Protein AF-A0A2R4TE32-F1 (afdb_monomer_lite)

Sequence (148 aa):
MYATITLAAVVVSLAGEDNTEHAEAALTVAVTALGVWLATLVADEQSHRAVSGRGASRAEIRTALHVSSPLLLSAVGPLVLIGLSALRAVDLDTALLISAGVLVASLFLWGWRTGLRMGNGPLSAVVSGLVDAAIGVGVVGVKLLAGH

Foldseek 3Di:
DQLLLQLLLLLLVQLPDPDDDLVNSLCSLQVSLVVSLVVVLVVVQVVCCVVVVDGDDPVRSVVSCVVSVCSSVLSVQLNVLSVCVVVVVDPSSVSSVVSSVVSLVVQLVVQLVVQVVVVPDNVSSNVRSVVSSVSSVVSSVVSVVVVD

pLDDT: mean 87.89, std 6.28, range [47.38, 96.0]

Secondary structure (DSSP, 8-state):
-HHHHHHHHHHHHHTT-TT--HHHHHHHHHHHHHHHHHHHHHHHHHHHHHHHSSPPPHHHHHHHHHHHGGGGGGGHHHHHHHHHHHTTSS-HHHHHHHHHHHHHHHHHHHHHHHHHHTTSHHHHHHHHHHHHHHHHHHHHHHHHHH--

Organism: NCBI:txid1535768

Structure (mmCIF, N/CA/C/O backbone):
data_AF-A0A2R4TE32-F1
#
_entry.id   AF-A0A2R4TE32-F1
#
loop_
_atom_site.group_PDB
_atom_site.id
_atom_site.type_symbol
_atom_site.label_atom_id
_atom_site.label_alt_id
_atom_site.label_comp_id
_atom_site.label_asym_id
_atom_site.label_entity_id
_atom_site.label_seq_id
_atom_site.pdbx_PDB_ins_code
_atom_site.Cartn_x
_atom_site.Cartn_y
_atom_site.Cartn_z
_atom_site.occupancy
_atom_site.B_iso_or_equiv
_atom_site.auth_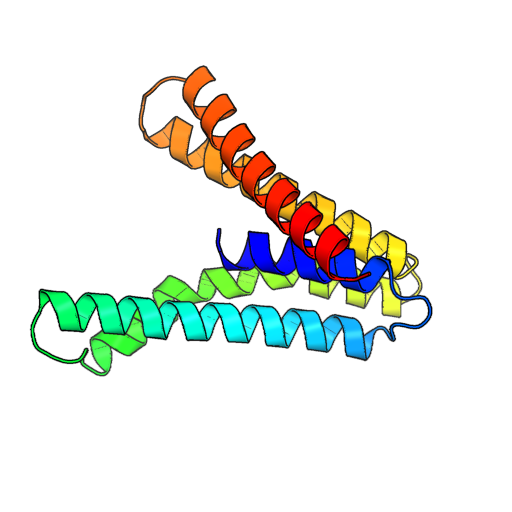seq_id
_atom_site.auth_comp_id
_atom_site.auth_asym_id
_atom_site.auth_atom_id
_atom_site.pdbx_PDB_model_num
ATOM 1 N N . MET A 1 1 ? -3.166 -1.541 5.496 1.00 77.25 1 MET A N 1
ATOM 2 C CA . MET A 1 1 ? -3.199 -0.143 5.013 1.00 77.25 1 MET A CA 1
ATOM 3 C C . MET A 1 1 ? -1.882 0.571 5.274 1.00 77.25 1 MET A C 1
ATOM 5 O O . MET A 1 1 ? -1.226 0.892 4.298 1.00 77.25 1 MET A O 1
ATOM 9 N N . TYR A 1 2 ? -1.431 0.735 6.527 1.00 83.38 2 TYR A N 1
ATOM 10 C CA . TYR A 1 2 ? -0.180 1.458 6.835 1.00 83.38 2 TYR A CA 1
ATOM 11 C C . TYR A 1 2 ? 1.050 0.943 6.069 1.00 83.38 2 TYR A C 1
ATOM 13 O O . TYR A 1 2 ? 1.648 1.696 5.310 1.00 83.38 2 TYR A O 1
ATOM 21 N N . ALA A 1 3 ? 1.364 -0.355 6.180 1.00 87.50 3 ALA A N 1
ATOM 22 C CA . ALA A 1 3 ? 2.500 -0.955 5.473 1.00 87.50 3 ALA A CA 1
ATOM 23 C C . ALA A 1 3 ? 2.392 -0.812 3.945 1.00 87.50 3 ALA A C 1
ATOM 25 O O . ALA A 1 3 ? 3.372 -0.484 3.290 1.00 87.50 3 ALA A O 1
ATOM 26 N N . THR A 1 4 ? 1.196 -0.977 3.376 1.00 88.62 4 THR A N 1
ATOM 27 C CA . THR A 1 4 ? 0.943 -0.819 1.936 1.00 88.62 4 THR A CA 1
ATOM 28 C C . THR A 1 4 ? 1.239 0.602 1.447 1.00 88.62 4 THR A C 1
ATOM 30 O O . THR A 1 4 ? 1.884 0.760 0.416 1.00 88.62 4 THR A O 1
ATOM 33 N N . ILE A 1 5 ? 0.808 1.628 2.193 1.00 88.62 5 ILE A N 1
ATOM 34 C CA . ILE A 1 5 ? 1.067 3.039 1.863 1.00 88.62 5 ILE A CA 1
ATOM 35 C C . ILE A 1 5 ? 2.568 3.333 1.939 1.00 88.62 5 ILE A C 1
ATOM 37 O O . ILE A 1 5 ? 3.138 3.886 1.001 1.00 88.62 5 ILE A O 1
ATOM 41 N N . THR A 1 6 ? 3.224 2.932 3.033 1.00 92.12 6 THR A N 1
ATOM 42 C CA . THR A 1 6 ? 4.664 3.164 3.215 1.00 92.12 6 THR A CA 1
ATOM 43 C C . THR A 1 6 ? 5.482 2.460 2.139 1.00 92.12 6 THR A C 1
ATOM 45 O O . THR A 1 6 ? 6.382 3.063 1.562 1.00 92.12 6 THR A O 1
ATOM 48 N N . LEU A 1 7 ? 5.149 1.208 1.821 1.00 93.06 7 LEU A N 1
ATOM 49 C CA . LEU A 1 7 ? 5.837 0.464 0.773 1.00 93.06 7 LEU A CA 1
ATOM 50 C C . LEU A 1 7 ? 5.620 1.077 -0.608 1.00 93.06 7 LEU A C 1
ATOM 52 O O . LEU A 1 7 ? 6.560 1.064 -1.391 1.00 93.06 7 LEU A O 1
ATOM 56 N N . ALA A 1 8 ? 4.446 1.651 -0.901 1.00 91.19 8 ALA A N 1
ATOM 57 C CA . ALA A 1 8 ? 4.208 2.330 -2.176 1.00 91.19 8 ALA A CA 1
ATOM 58 C C . ALA A 1 8 ? 5.167 3.516 -2.351 1.00 91.19 8 ALA A C 1
ATOM 60 O O . ALA A 1 8 ? 5.769 3.674 -3.408 1.00 91.19 8 ALA A O 1
ATOM 61 N N . ALA A 1 9 ? 5.371 4.302 -1.290 1.00 91.06 9 ALA A N 1
ATOM 62 C CA . ALA A 1 9 ? 6.344 5.391 -1.296 1.00 91.06 9 ALA A CA 1
ATOM 63 C C . ALA A 1 9 ? 7.789 4.887 -1.427 1.00 91.06 9 ALA A C 1
ATOM 65 O O . ALA A 1 9 ? 8.573 5.479 -2.162 1.00 91.06 9 ALA A O 1
ATOM 66 N N . VAL A 1 10 ? 8.139 3.786 -0.755 1.00 92.81 10 VAL A N 1
ATOM 67 C CA . VAL A 1 10 ? 9.484 3.198 -0.842 1.00 92.81 10 VAL A CA 1
ATOM 68 C C . VAL A 1 10 ? 9.793 2.682 -2.242 1.00 92.81 10 VAL A C 1
ATOM 70 O O . VAL A 1 10 ? 10.834 3.034 -2.779 1.00 92.81 10 VAL A O 1
ATOM 73 N N . VAL A 1 11 ? 8.911 1.891 -2.858 1.00 93.50 11 VAL A N 1
ATOM 74 C CA . VAL A 1 11 ? 9.203 1.322 -4.186 1.00 93.50 11 VAL A CA 1
ATOM 75 C C . VAL A 1 11 ? 9.280 2.397 -5.269 1.00 93.50 11 VAL A C 1
ATOM 77 O O . VAL A 1 11 ? 10.092 2.272 -6.175 1.00 93.50 11 VAL A O 1
ATOM 80 N N . VAL A 1 12 ? 8.497 3.475 -5.154 1.00 91.81 12 VAL A N 1
ATOM 81 C CA . VAL A 1 12 ? 8.599 4.625 -6.065 1.00 91.81 12 VAL A CA 1
ATOM 82 C C . VAL A 1 12 ? 9.898 5.399 -5.844 1.00 91.81 12 VAL A C 1
ATOM 84 O O . VAL A 1 12 ? 10.505 5.831 -6.815 1.00 91.81 12 VAL A O 1
ATOM 87 N N . SER A 1 13 ? 10.343 5.543 -4.592 1.00 89.56 13 SER A N 1
ATOM 88 C CA . SER A 1 13 ? 11.640 6.157 -4.277 1.00 89.56 13 SER A CA 1
ATOM 89 C C . SER A 1 13 ? 12.793 5.363 -4.893 1.00 89.56 13 SER A C 1
ATOM 91 O O . SER A 1 13 ? 13.630 5.950 -5.563 1.00 89.56 13 SER A O 1
ATOM 93 N N . LEU A 1 14 ? 12.796 4.037 -4.718 1.00 91.19 14 LEU A N 1
ATOM 94 C CA . LEU A 1 14 ? 13.824 3.151 -5.275 1.00 91.19 14 LEU A CA 1
ATOM 95 C C . LEU A 1 14 ? 13.825 3.158 -6.811 1.00 91.19 14 LEU A C 1
ATOM 97 O O . LEU A 1 14 ? 14.877 3.051 -7.417 1.00 91.19 14 LEU A O 1
ATOM 101 N N . ALA A 1 15 ? 12.662 3.313 -7.452 1.00 89.12 15 ALA A N 1
ATOM 102 C CA . ALA A 1 15 ? 12.572 3.394 -8.913 1.00 89.12 15 ALA A CA 1
ATOM 103 C C . ALA A 1 15 ? 13.162 4.691 -9.499 1.00 89.12 15 ALA A C 1
ATOM 105 O O . ALA A 1 15 ? 13.296 4.797 -10.713 1.00 89.12 15 ALA A O 1
ATOM 106 N N . GLY A 1 16 ? 13.434 5.700 -8.664 1.00 85.19 16 GLY A N 1
ATOM 107 C CA . GLY A 1 16 ? 14.050 6.963 -9.075 1.00 85.19 16 GLY A CA 1
ATOM 108 C C . GLY A 1 16 ? 15.562 7.027 -8.841 1.00 85.19 16 GLY A C 1
ATOM 109 O O . GLY A 1 16 ? 16.160 8.065 -9.108 1.00 85.19 16 GLY A O 1
ATOM 110 N N . GLU A 1 17 ? 16.172 5.969 -8.307 1.00 87.12 17 GLU A N 1
ATOM 111 C CA . GLU A 1 17 ? 17.603 5.902 -8.007 1.00 87.12 17 GLU A CA 1
ATOM 112 C C . GLU A 1 17 ? 18.359 5.191 -9.143 1.00 87.12 17 GLU A C 1
ATOM 114 O O . GLU A 1 17 ? 18.122 4.023 -9.429 1.00 87.12 17 GLU A O 1
ATOM 119 N N . ASP A 1 18 ? 19.322 5.874 -9.771 1.00 74.31 18 ASP A N 1
ATOM 120 C CA . ASP A 1 18 ? 19.975 5.404 -11.009 1.00 74.31 18 ASP A CA 1
ATOM 121 C C . ASP A 1 18 ? 20.846 4.128 -10.866 1.00 74.31 18 ASP A C 1
ATOM 123 O O . ASP A 1 18 ? 21.369 3.636 -11.865 1.00 74.31 18 ASP A O 1
ATOM 127 N N . ASN A 1 19 ? 21.075 3.594 -9.655 1.00 79.19 19 ASN A N 1
ATOM 128 C CA . ASN A 1 19 ? 21.998 2.464 -9.423 1.00 79.19 19 ASN A CA 1
ATOM 129 C C . ASN A 1 19 ? 21.564 1.495 -8.307 1.00 79.19 19 ASN A C 1
ATOM 131 O O . ASN A 1 19 ? 22.413 0.856 -7.685 1.00 79.19 19 ASN A O 1
ATOM 135 N N . THR A 1 20 ? 20.269 1.367 -8.024 1.00 86.19 20 THR A N 1
ATOM 136 C CA . THR A 1 20 ? 19.814 0.445 -6.975 1.00 86.19 20 THR A CA 1
ATOM 137 C C . THR A 1 20 ? 20.062 -1.014 -7.374 1.00 86.19 20 THR A C 1
ATOM 139 O O . THR A 1 20 ? 19.578 -1.494 -8.400 1.00 86.19 20 THR A O 1
ATOM 142 N N . GLU A 1 21 ? 20.776 -1.768 -6.537 1.00 92.38 21 GLU A N 1
ATOM 143 C CA . GLU A 1 21 ? 20.939 -3.210 -6.736 1.00 92.38 21 GLU A CA 1
ATOM 144 C C . GLU A 1 21 ? 19.673 -3.982 -6.317 1.00 92.38 21 GLU A C 1
ATOM 146 O O . GLU A 1 21 ? 19.003 -3.639 -5.341 1.00 92.38 21 GLU A O 1
ATOM 151 N N . HIS A 1 22 ? 19.364 -5.106 -6.980 1.00 92.56 22 HIS A N 1
ATOM 152 C CA . HIS A 1 22 ? 18.195 -5.941 -6.640 1.00 92.56 22 HIS A CA 1
ATOM 153 C C . HIS A 1 22 ? 18.169 -6.376 -5.169 1.00 92.56 22 HIS A C 1
ATOM 155 O O . HIS A 1 22 ? 17.103 -6.424 -4.551 1.00 92.56 22 HIS A O 1
ATOM 161 N N . ALA A 1 23 ? 19.336 -6.707 -4.609 1.00 93.19 23 ALA A N 1
ATOM 162 C CA . ALA A 1 23 ? 19.468 -7.123 -3.216 1.00 93.19 23 ALA A CA 1
ATOM 163 C C . ALA A 1 23 ? 19.184 -5.966 -2.249 1.00 93.19 23 ALA A C 1
ATOM 165 O O . ALA A 1 23 ? 18.493 -6.162 -1.248 1.00 93.19 23 ALA A O 1
ATOM 166 N N . GLU A 1 24 ? 19.662 -4.765 -2.571 1.00 92.69 24 GLU A N 1
ATOM 167 C CA . GLU A 1 24 ? 19.413 -3.551 -1.797 1.00 92.69 24 GLU A CA 1
ATOM 168 C C . GLU A 1 24 ? 17.934 -3.152 -1.845 1.00 92.69 24 GLU A C 1
ATOM 170 O O . GLU A 1 24 ? 17.334 -2.888 -0.799 1.00 92.69 24 GLU A O 1
ATOM 175 N N . ALA A 1 25 ? 17.306 -3.213 -3.023 1.00 93.94 25 ALA A N 1
ATOM 176 C CA . ALA A 1 25 ? 15.875 -2.963 -3.179 1.00 93.94 25 ALA A CA 1
ATOM 177 C C . ALA A 1 25 ? 15.037 -3.953 -2.351 1.00 93.94 25 ALA A C 1
ATOM 179 O O . ALA A 1 25 ? 14.145 -3.554 -1.595 1.00 93.94 25 ALA A O 1
ATOM 180 N N . ALA A 1 26 ? 15.344 -5.252 -2.448 1.00 94.81 26 ALA A N 1
ATOM 181 C CA . ALA A 1 26 ? 14.647 -6.290 -1.694 1.00 94.81 26 ALA A CA 1
ATOM 182 C C . ALA A 1 26 ? 14.826 -6.115 -0.180 1.00 94.81 26 ALA A C 1
ATOM 184 O O . ALA A 1 26 ? 13.853 -6.210 0.575 1.00 94.81 26 ALA A O 1
ATOM 185 N N . LEU A 1 27 ? 16.051 -5.826 0.270 1.00 95.62 27 LEU A N 1
ATOM 186 C CA . LEU A 1 27 ? 16.348 -5.591 1.679 1.00 95.62 27 LEU A CA 1
ATOM 187 C C . LEU A 1 27 ? 15.601 -4.361 2.198 1.00 95.62 27 LEU A C 1
ATOM 189 O O . LEU A 1 27 ? 14.969 -4.436 3.249 1.00 95.62 27 LEU A O 1
ATOM 193 N N . THR A 1 28 ? 15.609 -3.262 1.446 1.00 95.25 28 THR A N 1
ATOM 194 C CA . THR A 1 28 ? 14.919 -2.020 1.810 1.00 95.25 28 THR A CA 1
ATOM 195 C C . THR A 1 28 ? 13.416 -2.243 1.960 1.00 95.25 28 THR A C 1
ATOM 197 O O . THR A 1 28 ? 12.822 -1.832 2.961 1.00 95.25 28 THR A O 1
ATOM 200 N N . VAL A 1 29 ? 12.792 -2.963 1.023 1.00 95.31 29 VAL A N 1
ATOM 201 C CA . VAL A 1 29 ? 11.373 -3.344 1.103 1.00 95.31 29 VAL A CA 1
ATOM 202 C C . VAL A 1 29 ? 11.097 -4.227 2.323 1.00 95.31 29 VAL A C 1
ATOM 204 O O . VAL A 1 29 ? 10.159 -3.956 3.077 1.00 95.31 29 VAL A O 1
ATOM 207 N N . ALA A 1 30 ? 11.910 -5.262 2.553 1.00 94.62 30 ALA A N 1
ATOM 208 C CA . ALA A 1 30 ? 11.720 -6.198 3.659 1.00 94.62 30 ALA A CA 1
ATOM 209 C C . ALA A 1 30 ? 11.886 -5.517 5.027 1.00 94.62 30 ALA A C 1
ATOM 211 O O . ALA A 1 30 ? 11.031 -5.663 5.903 1.00 94.62 30 ALA A O 1
ATOM 212 N N . VAL A 1 31 ? 12.951 -4.728 5.196 1.00 94.69 31 VAL A N 1
ATOM 213 C CA . VAL A 1 31 ? 13.232 -3.971 6.422 1.00 94.69 31 VAL A CA 1
ATOM 214 C C . VAL A 1 31 ? 12.157 -2.918 6.665 1.00 94.69 31 VAL A C 1
ATOM 216 O O . VAL A 1 31 ? 11.700 -2.783 7.797 1.00 94.69 31 VAL A O 1
ATOM 219 N N . THR A 1 32 ? 11.684 -2.224 5.626 1.00 94.50 32 THR A N 1
ATOM 220 C CA . THR A 1 32 ? 10.592 -1.251 5.776 1.00 94.50 32 THR A CA 1
ATOM 221 C C . THR A 1 32 ? 9.309 -1.926 6.246 1.00 94.50 32 THR A C 1
ATOM 223 O O . THR A 1 32 ? 8.680 -1.465 7.198 1.00 94.50 32 THR A O 1
ATOM 226 N N . ALA A 1 33 ? 8.919 -3.033 5.610 1.00 93.62 33 ALA A N 1
ATOM 227 C CA . ALA A 1 33 ? 7.719 -3.767 5.994 1.00 93.62 33 ALA A CA 1
ATOM 228 C C . ALA A 1 33 ? 7.804 -4.266 7.441 1.00 93.62 33 ALA A C 1
ATOM 230 O O . ALA A 1 33 ? 6.857 -4.096 8.212 1.00 93.62 33 ALA A O 1
ATOM 231 N N . LEU A 1 34 ? 8.959 -4.819 7.825 1.00 92.12 34 LEU A N 1
ATOM 232 C CA . LEU A 1 34 ? 9.227 -5.259 9.189 1.00 92.12 34 LEU A CA 1
ATOM 233 C C . LEU A 1 34 ? 9.182 -4.088 10.177 1.00 92.12 34 LEU A C 1
ATOM 235 O O . LEU A 1 34 ? 8.555 -4.201 11.225 1.00 92.12 34 LEU A O 1
ATOM 239 N N . GLY A 1 35 ? 9.799 -2.957 9.838 1.00 93.25 35 GLY A N 1
ATOM 240 C CA . GLY A 1 35 ? 9.821 -1.755 10.668 1.00 93.25 35 GLY A CA 1
ATOM 241 C C . GLY A 1 35 ? 8.423 -1.195 10.917 1.00 93.25 35 GLY A C 1
ATOM 242 O O . GLY A 1 35 ? 8.062 -0.936 12.064 1.00 93.25 35 GLY A O 1
ATOM 243 N N . VAL A 1 36 ? 7.595 -1.081 9.873 1.00 92.44 36 VAL A N 1
ATOM 244 C CA . VAL A 1 36 ? 6.199 -0.626 10.005 1.00 92.44 36 VAL A CA 1
ATOM 245 C C . VAL A 1 36 ? 5.365 -1.618 10.815 1.00 92.44 36 VAL A C 1
ATOM 247 O O . VAL A 1 36 ? 4.537 -1.210 11.633 1.00 92.44 36 VAL A O 1
ATOM 250 N N . TRP A 1 37 ? 5.584 -2.919 10.626 1.00 91.50 37 TRP A N 1
ATOM 251 C CA . TRP A 1 37 ? 4.911 -3.955 11.405 1.00 91.50 37 TRP A CA 1
ATOM 252 C C . TRP A 1 37 ? 5.287 -3.900 12.896 1.00 91.50 37 TRP A C 1
ATOM 254 O O . TRP A 1 37 ? 4.413 -3.928 13.759 1.00 91.50 37 TRP A O 1
ATOM 264 N N . LEU A 1 38 ? 6.569 -3.728 13.224 1.00 88.62 38 LEU A N 1
ATOM 265 C CA . LEU A 1 38 ? 7.009 -3.535 14.609 1.00 88.62 38 LEU A CA 1
ATOM 266 C C . LEU A 1 38 ? 6.448 -2.238 15.205 1.00 88.62 38 LEU A C 1
ATOM 268 O O . LEU A 1 38 ? 5.978 -2.237 16.341 1.00 88.62 38 LEU A O 1
ATOM 272 N N . ALA A 1 39 ? 6.441 -1.147 14.436 1.00 91.50 39 ALA A N 1
ATOM 273 C CA . ALA A 1 39 ? 5.881 0.129 14.871 1.00 91.50 39 ALA A CA 1
ATOM 274 C C . ALA A 1 39 ? 4.377 0.030 15.178 1.00 91.50 39 ALA A C 1
ATOM 276 O O . ALA A 1 39 ? 3.917 0.611 16.159 1.00 91.50 39 ALA A O 1
ATOM 277 N N . THR A 1 40 ? 3.620 -0.741 14.390 1.00 88.81 40 THR A N 1
ATOM 278 C CA . THR A 1 40 ? 2.189 -0.978 14.652 1.00 88.81 40 THR A CA 1
ATOM 279 C C . THR A 1 40 ? 1.972 -1.772 15.936 1.00 88.81 40 THR A C 1
ATOM 281 O O . THR A 1 40 ? 1.140 -1.379 16.743 1.00 88.81 40 THR A O 1
ATOM 284 N N . LEU A 1 41 ? 2.779 -2.802 16.205 1.00 87.12 41 LEU A N 1
ATOM 285 C CA . LEU A 1 41 ? 2.706 -3.531 17.480 1.00 87.12 41 LEU A CA 1
ATOM 286 C C . LEU A 1 41 ? 3.008 -2.635 18.685 1.00 87.12 41 LEU A C 1
ATOM 288 O O . LEU A 1 41 ? 2.345 -2.731 19.716 1.00 87.12 41 LEU A O 1
ATOM 292 N N . VAL A 1 42 ? 4.005 -1.755 18.563 1.00 88.38 42 VAL A N 1
ATOM 293 C CA . VAL A 1 42 ? 4.330 -0.788 19.618 1.00 88.38 42 VAL A CA 1
ATOM 294 C C . VAL A 1 42 ? 3.175 0.190 19.829 1.00 88.38 42 VAL A C 1
ATOM 296 O O . VAL A 1 42 ? 2.832 0.470 20.978 1.00 88.38 42 VAL A O 1
ATOM 299 N N . ALA A 1 43 ? 2.563 0.684 18.750 1.00 88.62 43 ALA A N 1
ATOM 300 C CA . ALA A 1 43 ? 1.418 1.588 18.814 1.00 88.62 43 ALA A CA 1
ATOM 301 C C . ALA A 1 43 ? 0.197 0.928 19.478 1.00 88.62 43 ALA A C 1
ATOM 303 O O . ALA A 1 43 ? -0.406 1.529 20.369 1.00 88.62 43 ALA A O 1
ATOM 304 N N . ASP A 1 44 ? -0.113 -0.318 19.113 1.00 87.44 44 ASP A N 1
ATOM 305 C CA . ASP A 1 44 ? -1.211 -1.092 19.701 1.00 87.44 44 ASP A CA 1
ATOM 306 C C . ASP A 1 44 ? -0.986 -1.327 21.199 1.00 87.44 44 ASP A C 1
ATOM 308 O O . ASP A 1 44 ? -1.895 -1.156 22.012 1.00 87.44 44 ASP A O 1
ATOM 312 N N . GLU A 1 45 ? 0.249 -1.639 21.592 1.00 87.00 45 GLU A N 1
ATOM 313 C CA . GLU A 1 45 ? 0.618 -1.796 22.997 1.00 87.00 45 GLU A CA 1
ATOM 314 C C . GLU A 1 45 ? 0.510 -0.475 23.776 1.00 87.00 45 GLU A C 1
ATOM 316 O O . GLU A 1 45 ? 0.026 -0.465 24.910 1.00 87.00 45 GLU A O 1
ATOM 321 N N . GLN A 1 46 ? 0.921 0.657 23.189 1.00 88.88 46 GLN A N 1
ATOM 322 C CA . GLN A 1 46 ? 0.727 1.965 23.830 1.00 88.88 46 GLN A CA 1
ATOM 323 C C . GLN A 1 46 ? -0.761 2.285 24.002 1.00 88.88 46 GLN A C 1
ATOM 325 O O . GLN A 1 46 ? -1.162 2.754 25.068 1.00 88.88 46 GLN A O 1
ATOM 330 N N . SER A 1 47 ? -1.585 1.991 22.992 1.00 87.62 47 SER A N 1
ATOM 331 C CA . SER A 1 47 ? -3.039 2.160 23.065 1.00 87.62 47 SER A CA 1
ATOM 332 C C . SER A 1 47 ? -3.648 1.292 24.171 1.00 87.62 47 SER A C 1
ATOM 334 O O . SER A 1 47 ? -4.410 1.788 25.004 1.00 87.62 47 SER A O 1
ATOM 336 N N . HIS A 1 48 ? -3.242 0.020 24.256 1.00 86.50 48 HIS A N 1
ATOM 337 C CA . HIS A 1 48 ? -3.707 -0.894 25.295 1.00 86.50 48 HIS A CA 1
ATOM 338 C C . HIS A 1 48 ? -3.332 -0.409 26.696 1.00 86.50 48 HIS A C 1
ATOM 340 O O . HIS A 1 48 ? -4.186 -0.401 27.582 1.00 86.50 48 HIS A O 1
ATOM 346 N N . ARG A 1 49 ? -2.090 0.042 26.909 1.00 87.12 49 ARG A N 1
ATOM 347 C CA . ARG A 1 49 ? -1.657 0.597 28.201 1.00 87.12 49 ARG A CA 1
ATOM 348 C C . ARG A 1 49 ? -2.426 1.848 28.587 1.00 87.12 49 ARG A C 1
ATOM 350 O O . ARG A 1 49 ? -2.812 1.976 29.744 1.00 87.12 49 ARG A O 1
ATOM 357 N N . ALA A 1 50 ? -2.650 2.749 27.633 1.00 90.38 50 ALA A N 1
ATOM 358 C CA . ALA A 1 50 ? -3.362 3.997 27.879 1.00 90.38 50 ALA A CA 1
ATOM 359 C C . ALA A 1 50 ? -4.806 3.756 28.346 1.00 90.38 50 ALA A C 1
ATOM 361 O O . ALA A 1 50 ? -5.299 4.483 29.203 1.00 90.38 50 ALA A O 1
ATOM 362 N N . VAL A 1 51 ? -5.468 2.720 27.818 1.00 90.50 51 VAL A N 1
ATOM 363 C CA . VAL A 1 51 ? -6.858 2.389 28.167 1.00 90.50 51 VAL A CA 1
ATOM 364 C C . VAL A 1 51 ? -6.955 1.468 29.387 1.00 90.50 51 VAL A C 1
ATOM 366 O O . VAL A 1 51 ? -7.832 1.648 30.227 1.00 90.50 51 VAL A O 1
ATOM 369 N N . SER A 1 52 ? -6.082 0.465 29.494 1.00 87.31 52 SER A N 1
ATOM 370 C CA . SER A 1 52 ? -6.174 -0.580 30.526 1.00 87.31 52 SER A CA 1
ATOM 371 C C . SER A 1 52 ? -5.367 -0.290 31.795 1.00 87.31 52 SER A C 1
ATOM 373 O O . SER A 1 52 ? -5.542 -0.984 32.795 1.00 87.31 52 SER A O 1
ATOM 375 N N . GLY A 1 53 ? -4.453 0.687 31.763 1.00 86.56 53 GLY A N 1
ATOM 376 C CA . GLY A 1 53 ? -3.542 0.998 32.868 1.00 86.56 53 GLY A CA 1
ATOM 377 C C . GLY A 1 53 ? -2.457 -0.059 33.122 1.00 86.56 53 GLY A C 1
ATOM 378 O O . GLY A 1 53 ? -1.707 0.061 34.090 1.00 86.56 53 GLY A O 1
ATOM 379 N N . ARG A 1 54 ? -2.347 -1.094 32.276 1.00 87.62 54 ARG A N 1
ATOM 380 C CA . ARG A 1 54 ? -1.355 -2.176 32.390 1.00 87.62 54 ARG A CA 1
ATOM 381 C C . ARG A 1 54 ? -0.743 -2.527 31.033 1.00 87.62 54 ARG A C 1
ATOM 383 O O . ARG A 1 54 ? -1.340 -2.279 29.993 1.00 87.62 54 ARG A O 1
ATOM 390 N N . GLY A 1 55 ? 0.444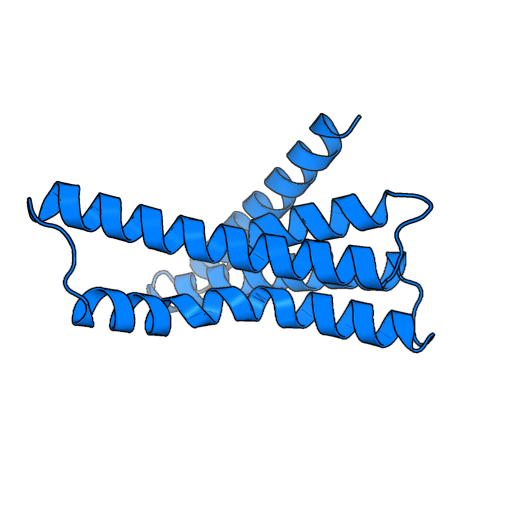 -3.135 31.045 1.00 83.62 55 GLY A N 1
ATOM 391 C CA . GLY A 1 55 ? 1.038 -3.718 29.835 1.00 83.62 55 GLY A CA 1
ATOM 392 C C . GLY A 1 55 ? 0.281 -4.957 29.350 1.00 83.62 55 GLY A C 1
ATOM 393 O O . GLY A 1 55 ? -0.378 -5.640 30.150 1.00 83.62 55 GLY A O 1
ATOM 394 N N . ALA A 1 56 ? 0.401 -5.271 28.058 1.00 81.56 56 ALA A N 1
ATOM 395 C CA . ALA A 1 56 ? -0.111 -6.531 27.535 1.00 81.56 56 ALA A CA 1
ATOM 396 C C . ALA A 1 56 ? 0.691 -7.726 28.068 1.00 81.56 56 ALA A C 1
ATOM 398 O O . ALA A 1 56 ? 1.917 -7.717 28.206 1.00 81.56 56 ALA A O 1
ATOM 399 N N . SER A 1 57 ? -0.027 -8.804 28.342 1.00 87.62 57 SER A N 1
ATOM 400 C CA . SER A 1 57 ? 0.530 -10.109 28.661 1.00 87.62 57 SER A CA 1
ATOM 401 C C . SER A 1 57 ? 1.182 -10.755 27.433 1.00 87.62 57 SER A C 1
ATOM 403 O O . SER A 1 57 ? 0.868 -10.446 26.284 1.00 87.62 57 SER A O 1
ATOM 405 N N . ARG A 1 58 ? 2.050 -11.750 27.656 1.00 82.38 58 ARG A N 1
ATOM 406 C CA . ARG A 1 58 ? 2.680 -12.517 26.562 1.00 82.38 58 ARG A CA 1
ATOM 407 C C . ARG A 1 58 ? 1.663 -13.173 25.616 1.00 82.38 58 ARG A C 1
ATOM 409 O O . ARG A 1 58 ? 1.939 -13.306 24.426 1.00 82.38 58 ARG A O 1
ATOM 416 N N . ALA A 1 59 ? 0.506 -13.593 26.130 1.00 84.00 59 ALA A N 1
ATOM 417 C CA . ALA A 1 59 ? -0.557 -14.193 25.322 1.00 84.00 59 ALA A CA 1
ATOM 418 C C . ALA A 1 59 ? -1.255 -13.156 24.423 1.00 84.00 59 ALA A C 1
ATOM 420 O O . ALA A 1 59 ? -1.527 -13.445 23.255 1.00 84.00 59 ALA A O 1
ATOM 421 N N . GLU A 1 60 ? -1.482 -11.945 24.942 1.00 84.12 60 GLU A N 1
ATOM 422 C CA . GLU A 1 60 ? -2.013 -10.803 24.185 1.00 84.12 60 GLU A CA 1
ATOM 423 C C . GLU A 1 60 ? -1.008 -10.366 23.103 1.00 84.12 60 GLU A C 1
ATOM 425 O O . GLU A 1 60 ? -1.389 -10.247 21.942 1.00 84.12 60 GLU A O 1
ATOM 430 N N . ILE A 1 61 ? 0.290 -10.285 23.428 1.00 84.25 61 ILE A N 1
ATOM 431 C CA . ILE A 1 61 ? 1.358 -9.981 22.456 1.00 84.25 61 ILE A CA 1
ATOM 432 C C . ILE A 1 61 ? 1.424 -11.037 21.346 1.00 84.25 61 ILE A C 1
ATOM 434 O O . ILE A 1 61 ? 1.497 -10.690 20.172 1.00 84.25 61 ILE A O 1
ATOM 438 N N . ARG A 1 62 ? 1.365 -12.338 21.669 1.00 83.00 62 ARG A N 1
ATOM 439 C CA . ARG A 1 62 ? 1.372 -13.400 20.644 1.00 83.00 62 ARG A CA 1
ATOM 440 C C . ARG A 1 62 ? 0.160 -13.306 19.721 1.00 83.00 62 ARG A C 1
ATOM 442 O O . ARG A 1 62 ? 0.283 -13.520 18.517 1.00 83.00 62 ARG A O 1
ATOM 449 N N . THR A 1 63 ? -1.001 -13.001 20.287 1.00 85.69 63 THR A N 1
ATOM 450 C CA . THR A 1 63 ? -2.226 -12.800 19.509 1.00 85.69 63 THR A CA 1
ATOM 451 C C . THR A 1 63 ? -2.080 -11.589 18.592 1.00 85.69 63 THR A C 1
ATOM 453 O O . THR A 1 63 ? -2.357 -11.713 17.404 1.00 85.69 63 THR A O 1
ATOM 456 N N . ALA A 1 64 ? -1.552 -10.470 19.099 1.00 80.12 64 ALA A N 1
ATOM 457 C CA . ALA A 1 64 ? -1.260 -9.282 18.301 1.00 80.12 64 ALA A CA 1
ATOM 458 C C . ALA A 1 64 ? -0.276 -9.588 17.160 1.00 80.12 64 ALA A C 1
ATOM 460 O O . ALA A 1 64 ? -0.561 -9.282 16.010 1.00 80.12 64 ALA A O 1
ATOM 461 N N . LEU A 1 65 ? 0.824 -10.302 17.429 1.00 81.75 65 LEU A N 1
ATOM 462 C CA . LEU A 1 65 ? 1.771 -10.743 16.396 1.00 81.75 65 LEU A CA 1
ATOM 463 C C . LEU A 1 65 ? 1.082 -11.553 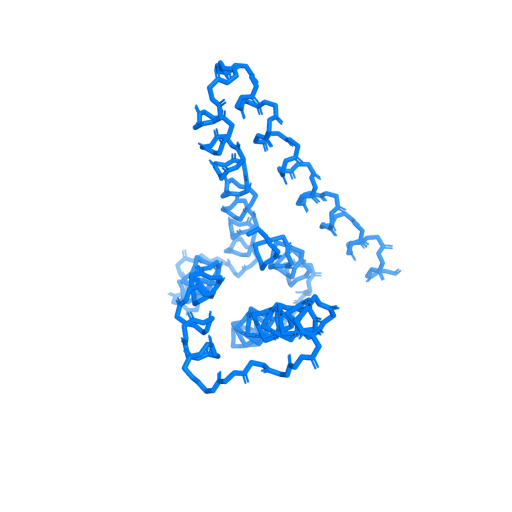15.289 1.00 81.75 65 LEU A C 1
ATOM 465 O O . LEU A 1 65 ? 1.347 -11.336 14.108 1.00 81.75 65 LEU A O 1
ATOM 469 N N . HIS A 1 66 ? 0.189 -12.473 15.661 1.00 82.00 66 HIS A N 1
ATOM 470 C CA . HIS A 1 66 ? -0.515 -13.319 14.702 1.00 82.00 66 HIS A CA 1
ATOM 471 C C . HIS A 1 66 ? -1.534 -12.526 13.873 1.00 82.00 66 HIS A C 1
ATOM 473 O O . HIS A 1 66 ? -1.558 -12.653 12.649 1.00 82.00 66 HIS A O 1
ATOM 479 N N . VAL A 1 67 ? -2.320 -11.663 14.519 1.00 82.88 67 VAL A N 1
ATOM 480 C CA . VAL A 1 67 ? -3.343 -10.824 13.874 1.00 82.88 67 VAL A CA 1
ATOM 481 C C . VAL A 1 67 ? -2.721 -9.761 12.968 1.00 82.88 67 VAL A C 1
ATOM 483 O O . VAL A 1 67 ? -3.278 -9.469 11.913 1.00 82.88 67 VAL A O 1
ATOM 486 N N . SER A 1 68 ? -1.555 -9.228 13.336 1.00 78.56 68 SER A N 1
ATOM 487 C CA . SER A 1 68 ? -0.851 -8.187 12.580 1.00 78.56 68 SER A CA 1
ATOM 488 C C . SER A 1 68 ? 0.088 -8.754 11.513 1.00 78.56 68 SER A C 1
ATOM 490 O O . SER A 1 68 ? 0.515 -8.018 10.627 1.00 78.56 68 SER A O 1
ATOM 492 N N . SER A 1 69 ? 0.407 -10.055 11.548 1.00 77.31 69 SER A N 1
ATOM 493 C CA . SER A 1 69 ? 1.252 -10.725 10.543 1.00 77.31 69 SER A CA 1
ATOM 494 C C . SER A 1 69 ? 0.821 -10.520 9.077 1.00 77.31 69 SER A C 1
ATOM 496 O O . SER A 1 69 ? 1.710 -10.383 8.233 1.00 77.31 69 SER A O 1
ATOM 498 N N . PRO A 1 70 ? -0.480 -10.385 8.729 1.00 81.31 70 PRO A N 1
ATOM 499 C CA . PRO A 1 70 ? -0.899 -10.077 7.365 1.00 81.31 70 PRO A CA 1
ATOM 500 C C . PRO A 1 70 ? -0.403 -8.719 6.855 1.00 81.31 70 PRO A C 1
ATOM 502 O O . PRO A 1 70 ? -0.415 -8.494 5.650 1.00 81.31 70 PRO A O 1
ATOM 505 N N . LEU A 1 71 ? 0.066 -7.811 7.722 1.00 79.19 71 LEU A N 1
ATOM 506 C CA . LEU A 1 71 ? 0.717 -6.574 7.276 1.00 79.19 71 LEU A CA 1
ATOM 507 C C . LEU A 1 71 ? 2.004 -6.865 6.502 1.00 79.19 71 LEU A C 1
ATOM 509 O O . LEU A 1 71 ? 2.298 -6.162 5.545 1.00 79.19 71 LEU A O 1
ATOM 513 N N . LEU A 1 72 ? 2.735 -7.925 6.853 1.00 85.12 72 LEU A N 1
ATOM 514 C CA . LEU A 1 72 ? 3.946 -8.324 6.132 1.00 85.12 72 LEU A CA 1
ATOM 515 C C . LEU A 1 72 ? 3.629 -8.847 4.723 1.00 85.12 72 LEU A C 1
ATOM 517 O O . LEU A 1 72 ? 4.472 -8.754 3.832 1.00 85.12 72 LEU A O 1
ATOM 521 N N . LEU A 1 73 ? 2.398 -9.320 4.477 1.00 86.50 73 LEU A N 1
ATOM 522 C CA . LEU A 1 73 ? 1.976 -9.772 3.146 1.00 86.50 73 LEU A CA 1
ATOM 523 C C . LEU A 1 73 ? 2.018 -8.648 2.108 1.00 86.50 73 LEU A C 1
ATOM 525 O O . LEU A 1 73 ? 2.176 -8.937 0.925 1.00 86.50 73 LEU A O 1
ATOM 529 N N . SER A 1 74 ? 1.935 -7.374 2.514 1.00 86.56 74 SER A N 1
ATOM 530 C CA . SER A 1 74 ? 2.050 -6.266 1.560 1.00 86.56 74 SER A CA 1
ATOM 531 C C . SER A 1 74 ? 3.432 -6.175 0.911 1.00 86.56 74 SER A C 1
ATOM 533 O O . SER A 1 74 ? 3.545 -5.597 -0.163 1.00 86.56 74 SER A O 1
ATOM 535 N N . ALA A 1 75 ? 4.471 -6.753 1.522 1.00 92.00 75 ALA A N 1
ATOM 536 C CA . ALA A 1 75 ? 5.809 -6.814 0.938 1.00 92.00 75 ALA A CA 1
ATOM 537 C C . ALA A 1 75 ? 5.967 -7.940 -0.092 1.00 92.00 75 ALA A C 1
ATOM 539 O O . ALA A 1 75 ? 6.874 -7.881 -0.914 1.00 92.00 75 ALA A O 1
ATOM 540 N N . VAL A 1 76 ? 5.087 -8.948 -0.087 1.00 92.56 76 VAL A N 1
ATOM 541 C CA . VAL A 1 76 ? 5.227 -10.131 -0.952 1.00 92.56 76 VAL A CA 1
ATOM 542 C C . VAL A 1 76 ? 5.169 -9.750 -2.428 1.00 92.56 76 VAL A C 1
ATOM 544 O O . VAL A 1 76 ? 6.026 -10.182 -3.189 1.00 92.56 76 VAL A O 1
ATOM 547 N N . GLY A 1 77 ? 4.199 -8.921 -2.829 1.00 91.44 77 GLY A N 1
ATOM 548 C CA . GLY A 1 77 ? 4.069 -8.465 -4.219 1.00 91.44 77 GLY A CA 1
ATOM 549 C C . GLY A 1 77 ? 5.350 -7.797 -4.739 1.00 91.44 77 GLY A C 1
ATOM 550 O O . GLY A 1 77 ? 5.918 -8.283 -5.717 1.00 91.44 77 GLY A O 1
ATOM 551 N N . PRO A 1 78 ? 5.850 -6.751 -4.057 1.00 94.25 78 PRO A N 1
ATOM 552 C CA . PRO A 1 78 ? 7.124 -6.127 -4.396 1.00 94.25 78 PRO A CA 1
ATOM 553 C C . PRO A 1 78 ? 8.318 -7.090 -4.400 1.00 94.25 78 PRO A C 1
ATOM 555 O O . PRO A 1 78 ? 9.077 -7.109 -5.361 1.00 94.25 78 PRO A O 1
ATOM 558 N N . LEU A 1 79 ? 8.477 -7.934 -3.375 1.00 95.50 79 LEU A N 1
ATOM 559 C CA . LEU A 1 79 ? 9.611 -8.864 -3.289 1.00 95.50 79 LEU A CA 1
ATOM 560 C C . LEU A 1 79 ? 9.609 -9.902 -4.418 1.00 95.50 79 LEU A C 1
ATOM 562 O O . LEU A 1 79 ? 10.666 -10.224 -4.956 1.00 95.50 79 LEU A O 1
ATOM 566 N N . VAL A 1 80 ? 8.432 -10.398 -4.811 1.00 96.00 80 VAL A N 1
ATOM 567 C CA . VAL A 1 80 ? 8.293 -11.304 -5.961 1.00 96.00 80 VAL A CA 1
ATOM 568 C C . VAL A 1 80 ? 8.685 -10.594 -7.254 1.00 96.00 80 VAL A C 1
ATOM 570 O O . VAL A 1 80 ? 9.424 -11.165 -8.051 1.00 96.00 80 VAL A O 1
ATOM 573 N N . LEU A 1 81 ? 8.242 -9.352 -7.459 1.00 94.38 81 LEU A N 1
ATOM 574 C CA . LEU A 1 81 ? 8.575 -8.577 -8.658 1.00 94.38 81 LEU A CA 1
ATOM 575 C C . LEU A 1 81 ? 10.070 -8.233 -8.730 1.00 94.38 81 LEU A C 1
ATOM 577 O O . LEU A 1 81 ? 10.676 -8.388 -9.789 1.00 94.38 81 LEU A O 1
ATOM 581 N N . ILE A 1 82 ? 10.691 -7.865 -7.606 1.00 94.38 82 ILE A N 1
ATOM 582 C CA . ILE A 1 82 ? 12.145 -7.657 -7.519 1.00 94.38 82 ILE A CA 1
ATOM 583 C C . ILE A 1 82 ? 12.889 -8.968 -7.820 1.00 94.38 82 ILE A C 1
ATOM 585 O O . ILE A 1 82 ? 13.850 -8.970 -8.588 1.00 94.38 82 ILE A O 1
ATOM 589 N N . GLY A 1 83 ? 12.418 -10.100 -7.286 1.00 93.00 83 GLY A N 1
ATOM 590 C CA . GLY A 1 83 ? 12.983 -11.419 -7.579 1.00 93.00 83 GLY A CA 1
ATOM 591 C C . GLY A 1 83 ? 12.878 -11.803 -9.059 1.00 93.00 83 GLY A C 1
ATOM 592 O O . GLY A 1 83 ? 13.846 -12.286 -9.639 1.00 93.00 83 GLY A O 1
ATOM 593 N N . LEU A 1 84 ? 11.737 -11.533 -9.702 1.00 92.88 84 LEU A N 1
ATOM 594 C CA . LEU A 1 84 ? 11.564 -11.723 -11.147 1.00 92.88 84 LEU A CA 1
ATOM 595 C C . LEU A 1 84 ? 12.513 -10.830 -11.958 1.00 92.88 84 LEU A C 1
ATOM 597 O O . LEU A 1 84 ? 13.051 -11.272 -12.974 1.00 92.88 84 LEU A O 1
ATOM 601 N N . SER A 1 85 ? 12.762 -9.605 -11.493 1.00 93.69 85 SER A N 1
ATOM 602 C CA . SER A 1 85 ? 13.745 -8.724 -12.120 1.00 93.69 85 SER A CA 1
ATOM 603 C C . SER A 1 85 ? 15.177 -9.244 -11.984 1.00 93.69 85 SER A C 1
ATOM 605 O O . SER A 1 85 ? 15.937 -9.213 -12.952 1.00 93.69 85 SER A O 1
ATOM 607 N N . ALA A 1 86 ? 15.534 -9.827 -10.837 1.00 91.81 86 ALA A N 1
ATOM 608 C CA . ALA A 1 86 ? 16.839 -10.462 -10.645 1.00 91.81 86 ALA A CA 1
ATOM 609 C C . ALA A 1 86 ? 17.057 -11.655 -11.600 1.00 91.81 86 ALA A C 1
ATOM 611 O O . ALA A 1 86 ? 18.182 -11.931 -12.012 1.00 91.81 86 ALA A O 1
ATOM 612 N N . LEU A 1 87 ? 15.974 -12.322 -12.019 1.00 93.12 87 LEU A N 1
ATOM 613 C CA . LEU A 1 87 ? 15.978 -13.363 -13.055 1.00 93.12 87 LEU A CA 1
ATOM 614 C C . LEU A 1 87 ? 15.991 -12.806 -14.492 1.00 93.12 87 LEU A C 1
ATOM 616 O O . LEU A 1 87 ? 15.866 -13.580 -15.440 1.00 93.12 87 LEU A O 1
ATOM 620 N N . ARG A 1 88 ? 16.149 -11.486 -14.668 1.00 89.62 88 ARG A N 1
ATOM 621 C CA . ARG A 1 88 ? 16.160 -10.771 -15.959 1.00 89.62 88 ARG A CA 1
ATOM 622 C C . ARG A 1 88 ? 14.850 -10.886 -16.751 1.00 89.62 88 ARG A C 1
ATOM 624 O O . ARG A 1 88 ? 14.854 -10.691 -17.962 1.00 89.62 88 ARG A O 1
ATOM 631 N N . ALA A 1 89 ? 13.729 -11.193 -16.092 1.00 91.94 89 ALA A N 1
ATOM 632 C CA . ALA A 1 89 ? 12.425 -11.252 -16.757 1.00 91.94 89 ALA A CA 1
ATOM 633 C C . ALA A 1 89 ? 11.866 -9.854 -17.077 1.00 91.94 89 ALA A C 1
ATOM 635 O O . ALA A 1 89 ? 11.148 -9.690 -18.061 1.00 91.94 89 ALA A O 1
ATOM 636 N N . VAL A 1 90 ? 12.171 -8.868 -16.225 1.00 91.81 90 VAL A N 1
ATOM 637 C CA . VAL A 1 90 ? 11.726 -7.468 -16.307 1.00 91.81 90 VAL A CA 1
ATOM 638 C C . VAL A 1 90 ? 12.812 -6.568 -15.700 1.00 91.81 90 VAL A C 1
ATOM 640 O O . VAL A 1 90 ? 13.479 -6.975 -14.748 1.00 91.81 90 VAL A O 1
ATOM 643 N N . ASP A 1 91 ? 12.989 -5.347 -16.204 1.00 92.38 91 ASP A N 1
ATOM 644 C CA . ASP A 1 91 ? 13.908 -4.365 -15.607 1.00 92.38 91 ASP A CA 1
ATOM 645 C C . ASP A 1 91 ? 13.469 -3.952 -14.190 1.00 92.38 91 ASP A C 1
ATOM 647 O O . ASP A 1 91 ? 12.274 -3.959 -13.877 1.00 92.38 91 ASP A O 1
ATOM 651 N N . LEU A 1 92 ? 14.422 -3.600 -13.318 1.00 91.38 92 LEU A N 1
ATOM 652 C CA . LEU A 1 92 ? 14.138 -3.323 -11.901 1.00 91.38 92 LEU A CA 1
ATOM 653 C C . LEU A 1 92 ? 13.179 -2.141 -11.737 1.00 91.38 92 LEU A C 1
ATOM 655 O O . LEU A 1 92 ? 12.178 -2.270 -11.034 1.00 91.38 92 LEU A O 1
ATOM 659 N N . ASP A 1 93 ? 13.408 -1.048 -12.462 1.00 91.75 93 ASP A N 1
ATOM 660 C CA . ASP A 1 93 ? 12.553 0.144 -12.424 1.00 91.75 93 ASP A CA 1
ATOM 661 C C . ASP A 1 93 ? 11.116 -0.194 -12.821 1.00 91.75 93 ASP A C 1
ATOM 663 O O . ASP A 1 93 ? 10.153 0.189 -12.156 1.00 91.75 93 ASP A O 1
ATOM 667 N N . THR A 1 94 ? 10.958 -1.009 -13.869 1.00 91.00 94 THR A N 1
ATOM 668 C CA . THR A 1 94 ? 9.641 -1.467 -14.319 1.00 91.00 94 THR A CA 1
ATOM 669 C C . THR A 1 94 ? 8.984 -2.355 -13.261 1.00 91.00 94 THR A C 1
ATOM 671 O O . THR A 1 94 ? 7.801 -2.187 -12.962 1.00 91.00 94 THR A O 1
ATOM 674 N N . ALA A 1 95 ? 9.731 -3.271 -12.640 1.00 93.00 95 ALA A N 1
ATOM 675 C CA . ALA A 1 95 ? 9.226 -4.113 -11.559 1.00 93.00 95 ALA A CA 1
ATOM 676 C C . ALA A 1 95 ? 8.787 -3.289 -10.333 1.00 93.00 95 ALA A C 1
ATOM 678 O O . ALA A 1 95 ? 7.746 -3.580 -9.732 1.00 93.00 95 ALA A O 1
ATOM 679 N N . LEU A 1 96 ? 9.527 -2.235 -9.981 1.00 92.94 96 LEU A N 1
ATOM 680 C CA . LEU A 1 96 ? 9.206 -1.322 -8.882 1.00 92.94 96 LEU A CA 1
ATOM 681 C C . LEU A 1 96 ? 7.984 -0.444 -9.195 1.00 92.94 96 LEU A C 1
ATOM 683 O O . LEU A 1 96 ? 7.107 -0.294 -8.342 1.00 92.94 96 LEU A O 1
ATOM 687 N N . LEU A 1 97 ? 7.847 0.054 -10.426 1.00 91.88 97 LEU A N 1
ATOM 688 C CA . LEU A 1 97 ? 6.661 0.800 -10.864 1.00 91.88 97 LEU A CA 1
ATOM 689 C C . LEU A 1 97 ? 5.405 -0.081 -10.902 1.00 91.88 97 LEU A C 1
ATOM 691 O O . LEU A 1 97 ? 4.342 0.330 -10.428 1.00 91.88 97 LEU A O 1
ATOM 695 N N . ILE A 1 98 ? 5.518 -1.320 -11.393 1.00 93.75 98 ILE A N 1
ATOM 696 C CA . ILE A 1 98 ? 4.423 -2.299 -11.320 1.00 93.75 98 ILE A CA 1
ATOM 697 C C . ILE A 1 98 ? 4.067 -2.567 -9.854 1.00 93.75 98 ILE A C 1
ATOM 699 O O . ILE A 1 98 ? 2.886 -2.588 -9.504 1.00 93.75 98 ILE A O 1
ATOM 703 N N . SER A 1 99 ? 5.068 -2.709 -8.979 1.00 93.44 99 SER A N 1
ATOM 704 C CA . SER A 1 99 ? 4.855 -2.885 -7.538 1.00 93.44 99 SER A CA 1
ATOM 705 C C . SER A 1 99 ? 4.082 -1.714 -6.932 1.00 93.44 99 SER A C 1
ATOM 707 O O . SER A 1 99 ? 3.129 -1.938 -6.184 1.00 93.44 99 SER A O 1
ATOM 709 N N . ALA A 1 100 ? 4.430 -0.474 -7.290 1.00 92.44 100 ALA A N 1
ATOM 710 C CA . ALA A 1 100 ? 3.705 0.720 -6.862 1.00 92.44 100 ALA A CA 1
ATOM 711 C C . ALA A 1 100 ? 2.230 0.656 -7.285 1.00 92.44 100 ALA A C 1
ATOM 713 O O . ALA A 1 100 ? 1.335 0.841 -6.457 1.00 92.44 100 ALA A O 1
ATOM 714 N N . GLY A 1 101 ? 1.971 0.309 -8.550 1.00 90.94 101 GLY A N 1
ATOM 715 C CA . GLY A 1 101 ? 0.619 0.125 -9.077 1.00 90.94 101 GLY A CA 1
ATOM 716 C C . GLY A 1 101 ? -0.172 -0.949 -8.325 1.00 90.94 101 GLY A C 1
ATOM 717 O O . GLY A 1 101 ? -1.318 -0.716 -7.941 1.00 90.94 101 GLY A O 1
ATOM 718 N N . VAL A 1 102 ? 0.446 -2.100 -8.037 1.00 93.19 102 VAL A N 1
ATOM 719 C CA . VAL A 1 102 ? -0.168 -3.193 -7.262 1.00 93.19 102 VAL A CA 1
ATOM 720 C C . VAL A 1 102 ? -0.516 -2.747 -5.842 1.00 93.19 102 VAL A C 1
ATOM 722 O O . VAL A 1 102 ? -1.593 -3.076 -5.337 1.00 93.19 102 VAL A O 1
ATOM 725 N N . LEU A 1 103 ? 0.360 -1.983 -5.187 1.00 92.62 103 LEU A N 1
ATOM 726 C CA . LEU A 1 103 ? 0.122 -1.477 -3.836 1.00 92.62 103 LEU A CA 1
ATOM 727 C C . LEU A 1 103 ? -1.024 -0.456 -3.815 1.00 92.62 103 LEU A C 1
ATOM 729 O O . LEU A 1 103 ? -1.918 -0.573 -2.978 1.00 92.62 103 LEU A O 1
ATOM 733 N N . VAL A 1 104 ? -1.067 0.480 -4.767 1.00 91.50 104 VAL A N 1
ATOM 734 C CA . VAL A 1 104 ? -2.168 1.454 -4.895 1.00 91.50 104 VAL A CA 1
ATOM 735 C C . VAL A 1 104 ? -3.493 0.760 -5.227 1.00 91.50 104 VAL A C 1
ATOM 737 O O . VAL A 1 104 ? -4.512 1.043 -4.596 1.00 91.50 104 VAL A O 1
ATOM 740 N N . ALA A 1 105 ? -3.489 -0.205 -6.149 1.00 91.31 105 ALA A N 1
ATOM 741 C CA . ALA A 1 105 ? -4.671 -1.005 -6.465 1.00 91.31 105 ALA A CA 1
ATOM 742 C C . ALA A 1 105 ? -5.156 -1.808 -5.248 1.00 91.31 105 ALA A C 1
ATOM 744 O O . ALA A 1 105 ? -6.359 -1.940 -5.023 1.00 91.31 105 ALA A O 1
ATOM 745 N N . SER A 1 106 ? -4.228 -2.298 -4.422 1.00 90.62 106 SER A N 1
ATOM 746 C CA . SER A 1 106 ? -4.556 -2.972 -3.166 1.00 90.62 106 SER A CA 1
ATOM 747 C C . SER A 1 106 ? -5.232 -2.022 -2.176 1.00 90.62 106 SER A C 1
ATOM 749 O O . SER A 1 106 ? -6.219 -2.418 -1.561 1.00 90.62 106 SER A O 1
ATOM 751 N N . LEU A 1 107 ? -4.759 -0.775 -2.038 1.00 88.19 107 LEU A N 1
ATOM 752 C CA . LEU A 1 107 ? -5.412 0.241 -1.196 1.00 88.19 107 LEU A CA 1
ATOM 753 C C . LEU A 1 107 ? -6.847 0.501 -1.651 1.00 88.19 107 LEU A C 1
ATOM 755 O O . LEU A 1 107 ? -7.766 0.427 -0.836 1.00 88.19 107 LEU A O 1
ATOM 759 N N . PHE A 1 108 ? -7.042 0.701 -2.956 1.00 90.00 108 PHE A N 1
ATOM 760 C CA . PHE A 1 108 ? -8.372 0.866 -3.532 1.00 90.00 108 PHE A CA 1
ATOM 761 C C . PHE A 1 108 ? -9.275 -0.335 -3.235 1.00 90.00 108 PHE A C 1
ATOM 763 O O . PHE A 1 108 ? -10.404 -0.172 -2.774 1.00 90.00 108 PHE A O 1
ATOM 770 N N . LEU A 1 109 ? -8.781 -1.554 -3.471 1.00 91.12 109 LEU A N 1
ATOM 771 C CA . LEU A 1 109 ? -9.560 -2.776 -3.290 1.00 91.12 109 LEU A CA 1
ATOM 772 C C . LEU A 1 109 ? -9.948 -2.999 -1.824 1.00 91.12 109 LEU A C 1
ATOM 774 O O . LEU A 1 109 ? -11.062 -3.447 -1.544 1.00 91.12 109 LEU A O 1
ATOM 778 N N . TRP A 1 110 ? -9.050 -2.679 -0.891 1.00 87.81 110 TRP A N 1
ATOM 779 C CA . TRP A 1 110 ? -9.344 -2.749 0.536 1.00 87.81 110 TRP A CA 1
ATOM 780 C C . TRP A 1 110 ? -10.408 -1.731 0.941 1.00 87.81 110 TRP A C 1
ATOM 782 O O . TRP A 1 110 ? -11.396 -2.154 1.542 1.00 87.81 110 TRP A O 1
ATOM 792 N N . GLY A 1 111 ? -10.266 -0.460 0.552 1.00 86.06 111 GLY A N 1
ATOM 793 C CA . GLY A 1 111 ? -11.256 0.591 0.825 1.00 86.06 111 GLY A CA 1
ATOM 794 C C . GLY A 1 111 ? -12.622 0.308 0.200 1.00 86.06 111 GLY A C 1
ATOM 795 O O . GLY A 1 111 ? -13.668 0.483 0.825 1.00 86.06 111 GLY A O 1
ATOM 796 N N . TRP A 1 112 ? -12.629 -0.238 -1.015 1.00 87.81 112 TRP A N 1
ATOM 797 C CA . TRP A 1 112 ? -13.847 -0.700 -1.670 1.00 87.81 112 TRP A CA 1
ATOM 798 C C . TRP A 1 112 ? -14.516 -1.832 -0.890 1.00 87.81 112 TRP A C 1
ATOM 800 O O . TRP A 1 112 ? -15.713 -1.799 -0.598 1.00 87.81 112 TRP A O 1
ATOM 810 N N . ARG A 1 113 ? -13.752 -2.871 -0.535 1.00 88.31 113 ARG A N 1
ATOM 811 C CA . ARG A 1 113 ? -14.285 -4.058 0.142 1.00 88.31 113 ARG A CA 1
ATOM 812 C C . ARG A 1 113 ? -14.805 -3.730 1.541 1.00 88.31 113 ARG A C 1
ATOM 814 O O . ARG A 1 113 ? -15.810 -4.311 1.952 1.00 88.31 113 ARG A O 1
ATOM 821 N N . THR A 1 114 ? -14.144 -2.836 2.272 1.00 84.56 114 THR A N 1
ATOM 822 C CA . THR A 1 114 ? -14.625 -2.356 3.575 1.00 84.56 114 THR A CA 1
ATOM 823 C C . THR A 1 114 ? -15.895 -1.529 3.415 1.00 84.56 114 THR A C 1
ATOM 825 O O . THR A 1 114 ? -16.869 -1.809 4.113 1.00 84.56 114 THR A O 1
ATOM 828 N N . GLY A 1 115 ? -15.950 -0.616 2.441 1.00 84.62 115 GLY A N 1
ATOM 829 C CA . GLY A 1 115 ? -17.146 0.181 2.160 1.00 84.62 115 GLY A CA 1
ATOM 830 C C . GLY A 1 115 ? -18.365 -0.660 1.758 1.00 84.62 115 GLY A C 1
ATOM 831 O O . GLY A 1 115 ? -19.469 -0.407 2.239 1.00 84.62 115 GLY A O 1
ATOM 832 N N . LEU A 1 116 ? -18.178 -1.732 0.973 1.00 87.00 116 LEU A N 1
ATOM 833 C CA . LEU A 1 116 ? -19.261 -2.678 0.660 1.00 87.00 116 LEU A CA 1
ATOM 834 C C . LEU A 1 116 ? -19.805 -3.374 1.916 1.00 87.00 116 LEU A C 1
ATOM 836 O O . LEU A 1 116 ? -21.012 -3.566 2.046 1.00 87.00 116 LEU A O 1
ATOM 840 N N . ARG A 1 117 ? -18.922 -3.758 2.847 1.00 84.44 117 ARG A N 1
ATOM 841 C CA . ARG A 1 117 ? -19.308 -4.441 4.094 1.00 84.44 117 ARG A CA 1
ATOM 842 C C . ARG A 1 117 ? -20.041 -3.531 5.075 1.00 84.44 117 ARG A C 1
ATOM 844 O O . ARG A 1 117 ? -20.788 -4.036 5.903 1.00 84.44 117 ARG A O 1
ATOM 851 N N . MET A 1 118 ? -19.843 -2.220 4.978 1.00 79.75 118 MET A N 1
ATOM 852 C CA . MET A 1 118 ? -20.509 -1.230 5.827 1.00 79.75 118 MET A CA 1
ATOM 853 C C . MET A 1 118 ? -21.971 -0.975 5.429 1.00 79.75 118 MET A C 1
ATOM 855 O O . MET A 1 118 ? -22.673 -0.277 6.148 1.00 79.75 118 MET A O 1
ATOM 859 N N . GLY A 1 119 ? -22.457 -1.544 4.317 1.00 74.00 119 GLY A N 1
ATOM 860 C CA . GLY A 1 119 ? -23.876 -1.486 3.938 1.00 74.00 119 GLY A CA 1
ATOM 861 C C . GLY A 1 119 ? -24.340 -0.155 3.332 1.00 74.00 119 GLY A C 1
ATOM 862 O O . GLY A 1 119 ? -25.505 -0.031 2.971 1.00 74.00 119 GLY A O 1
ATOM 863 N N . ASN A 1 120 ? -23.438 0.811 3.133 1.00 74.06 120 ASN A N 1
ATOM 864 C CA . ASN A 1 120 ? -23.738 2.154 2.610 1.00 74.06 120 ASN A CA 1
ATOM 865 C C . ASN A 1 120 ? -23.916 2.216 1.073 1.00 74.06 120 ASN A C 1
ATOM 867 O O . ASN A 1 120 ? -23.869 3.290 0.472 1.00 74.06 120 ASN A O 1
ATOM 871 N N . GLY A 1 121 ? -24.106 1.069 0.416 1.00 85.00 121 GLY A N 1
ATOM 872 C CA . GLY A 1 121 ? -24.272 0.960 -1.035 1.00 85.00 121 GLY A CA 1
ATOM 873 C C . GLY A 1 121 ? -22.961 1.012 -1.845 1.00 85.00 121 GLY A C 1
ATOM 874 O O . GLY A 1 121 ? -21.895 1.349 -1.326 1.00 85.00 121 GLY A O 1
ATOM 875 N N . PRO A 1 122 ? -23.020 0.668 -3.146 1.00 87.69 122 PRO A N 1
ATOM 876 C CA . PRO A 1 122 ? -21.837 0.521 -3.998 1.00 87.69 122 PRO A CA 1
ATOM 877 C C . PRO A 1 122 ? -21.095 1.842 -4.234 1.00 87.69 122 PRO A C 1
ATOM 879 O O . PRO A 1 122 ? -19.874 1.838 -4.331 1.00 87.69 122 PRO A O 1
ATOM 882 N N . LEU A 1 123 ? -21.796 2.981 -4.264 1.00 86.88 123 LEU A N 1
ATOM 883 C CA . LEU A 1 123 ? -21.158 4.289 -4.444 1.00 86.88 123 LEU A CA 1
ATOM 884 C C . LEU A 1 123 ? -20.252 4.653 -3.259 1.00 86.88 123 LEU A C 1
ATOM 886 O O . LEU A 1 123 ? -19.136 5.121 -3.465 1.00 86.88 123 LEU A O 1
ATOM 890 N N . SER A 1 124 ? -20.695 4.383 -2.025 1.00 84.75 124 SER A N 1
ATOM 891 C CA . SER A 1 124 ? -19.869 4.610 -0.834 1.00 84.75 124 SER A CA 1
ATOM 892 C C . SER A 1 124 ? -18.610 3.745 -0.854 1.00 84.75 124 SER A C 1
ATOM 894 O O . SER A 1 124 ? -17.557 4.215 -0.438 1.00 84.75 124 SER A O 1
ATOM 896 N N . ALA A 1 125 ? -18.695 2.514 -1.365 1.00 87.75 125 ALA A N 1
ATOM 897 C CA . ALA A 1 125 ? -17.533 1.647 -1.533 1.00 87.75 125 ALA A CA 1
ATOM 898 C C . ALA A 1 125 ? -16.522 2.215 -2.538 1.00 87.75 125 ALA A C 1
ATOM 900 O O . ALA A 1 125 ? -15.328 2.248 -2.244 1.00 87.75 125 AL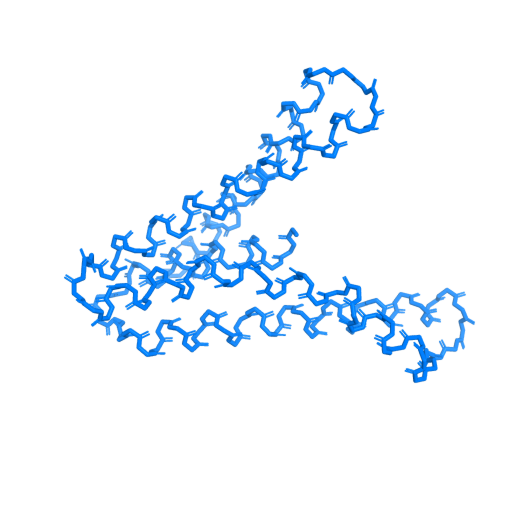A A O 1
ATOM 901 N N . VAL A 1 126 ? -16.995 2.726 -3.683 1.00 90.19 126 VAL A N 1
ATOM 902 C CA . VAL A 1 126 ? -16.135 3.400 -4.673 1.00 90.19 126 VAL A CA 1
ATOM 903 C C . VAL A 1 126 ? -15.379 4.548 -4.021 1.00 90.19 126 VAL A C 1
ATOM 905 O O . VAL A 1 126 ? -14.160 4.631 -4.142 1.00 90.19 126 VAL A O 1
ATOM 908 N N . VAL A 1 127 ? -16.100 5.419 -3.310 1.00 89.25 127 VAL A N 1
ATOM 909 C CA . VAL A 1 127 ? -15.518 6.601 -2.672 1.00 89.25 127 VAL A CA 1
ATOM 910 C C . VAL A 1 127 ? -14.490 6.198 -1.618 1.00 89.25 127 VAL A C 1
ATOM 912 O O . VAL A 1 127 ? -13.393 6.744 -1.629 1.00 89.25 127 VAL A O 1
ATOM 915 N N . SER A 1 128 ? -14.784 5.212 -0.765 1.00 87.69 128 SER A N 1
ATOM 916 C CA . SER A 1 128 ? -13.816 4.700 0.214 1.00 87.69 128 SER A CA 1
ATOM 917 C C . SER A 1 128 ? -12.542 4.177 -0.455 1.00 87.69 128 SER A C 1
ATOM 919 O O . SER A 1 128 ? -11.444 4.541 -0.042 1.00 87.69 128 SER A O 1
ATOM 921 N N . GLY A 1 129 ? -12.673 3.394 -1.532 1.00 87.50 129 GLY A N 1
ATOM 922 C CA . GLY A 1 129 ? -11.521 2.930 -2.308 1.00 87.50 129 GLY A CA 1
ATOM 923 C C . GLY A 1 129 ? -10.713 4.079 -2.918 1.00 87.50 129 GLY A C 1
ATOM 924 O O . GLY A 1 129 ? -9.485 4.081 -2.839 1.00 87.50 129 GLY A O 1
ATOM 925 N N . LEU A 1 130 ? -11.383 5.077 -3.503 1.00 90.75 130 LEU A N 1
ATOM 926 C CA . LEU A 1 130 ? -10.719 6.245 -4.091 1.00 90.75 130 LEU A CA 1
ATOM 927 C C . LEU A 1 130 ? -9.985 7.081 -3.041 1.00 90.75 130 LEU A C 1
ATOM 929 O O . LEU A 1 130 ? -8.872 7.526 -3.303 1.00 90.75 130 LEU A O 1
ATOM 933 N N .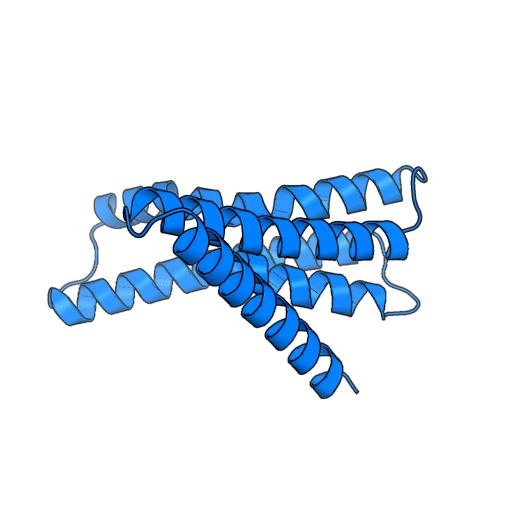 VAL A 1 131 ? -10.577 7.275 -1.861 1.00 90.69 131 VAL A N 1
ATOM 934 C CA . VAL A 1 131 ? -9.944 8.000 -0.752 1.00 90.69 131 VAL A CA 1
ATOM 935 C C . VAL A 1 131 ? -8.682 7.273 -0.290 1.00 90.69 131 VAL A C 1
ATOM 937 O O . VAL A 1 131 ? -7.631 7.900 -0.187 1.00 90.69 131 VAL A O 1
ATOM 940 N N . ASP A 1 132 ? -8.742 5.956 -0.093 1.00 88.31 132 ASP A N 1
ATOM 941 C CA . ASP A 1 132 ? -7.578 5.169 0.330 1.00 88.31 132 ASP A CA 1
ATOM 942 C C . ASP A 1 132 ? -6.450 5.186 -0.715 1.00 88.31 132 ASP A C 1
ATOM 944 O O . ASP A 1 132 ? -5.272 5.325 -0.371 1.00 88.31 132 ASP A O 1
ATOM 948 N N . ALA A 1 133 ? -6.797 5.097 -2.003 1.00 88.06 133 ALA A N 1
ATOM 949 C CA . ALA A 1 133 ? -5.833 5.227 -3.092 1.00 88.06 133 ALA A CA 1
ATOM 950 C C . ALA A 1 133 ? -5.223 6.636 -3.150 1.00 88.06 133 ALA A C 1
ATOM 952 O O . ALA A 1 133 ? -4.007 6.769 -3.295 1.00 88.06 133 ALA A O 1
ATOM 953 N N . ALA A 1 134 ? -6.040 7.681 -2.988 1.00 90.75 134 ALA A N 1
ATOM 954 C CA . ALA A 1 134 ? -5.587 9.069 -2.977 1.00 90.75 134 ALA A CA 1
ATOM 955 C C . ALA A 1 134 ? -4.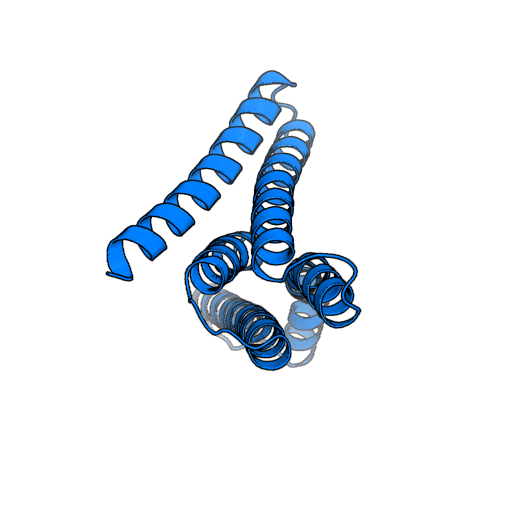634 9.351 -1.809 1.00 90.75 134 ALA A C 1
ATOM 957 O O . ALA A 1 134 ? -3.627 10.027 -2.000 1.00 90.75 134 ALA A O 1
ATOM 958 N N . ILE A 1 135 ? -4.896 8.787 -0.624 1.00 88.06 135 ILE A N 1
ATOM 959 C CA . ILE A 1 135 ? -3.972 8.853 0.517 1.00 88.06 135 ILE A CA 1
ATOM 960 C C . ILE A 1 135 ? -2.637 8.193 0.152 1.00 88.06 135 ILE A C 1
ATOM 962 O O . ILE A 1 135 ? -1.582 8.784 0.375 1.00 88.06 135 ILE A O 1
ATOM 966 N N . GLY A 1 136 ? -2.674 6.999 -0.448 1.00 86.00 136 GLY A N 1
ATOM 967 C CA . GLY A 1 136 ? -1.472 6.301 -0.910 1.00 86.00 136 GLY A CA 1
ATOM 968 C C . GLY A 1 136 ? -0.639 7.137 -1.884 1.00 86.00 136 GLY A C 1
ATOM 969 O O . GLY A 1 136 ? 0.552 7.346 -1.660 1.00 86.00 136 GLY A O 1
ATOM 970 N N . VAL A 1 137 ? -1.281 7.671 -2.925 1.00 87.88 137 VAL A N 1
ATOM 971 C CA . VAL A 1 137 ? -0.643 8.542 -3.927 1.00 87.88 137 VAL A CA 1
ATOM 972 C C . VAL A 1 137 ? -0.118 9.832 -3.295 1.00 87.88 137 VAL A C 1
ATOM 974 O O . VAL A 1 137 ? 0.980 10.269 -3.625 1.00 87.88 137 VAL A O 1
ATOM 977 N N . GLY A 1 138 ? -0.855 10.425 -2.356 1.00 87.75 138 GLY A N 1
ATOM 978 C CA . GLY A 1 138 ? -0.422 11.619 -1.634 1.00 87.75 138 GLY A CA 1
ATOM 979 C C . GLY A 1 138 ? 0.875 11.392 -0.857 1.00 87.75 138 GLY A C 1
ATOM 980 O O . GLY A 1 138 ? 1.790 12.206 -0.948 1.00 87.75 138 GLY A O 1
ATOM 981 N N . VAL A 1 139 ? 1.001 10.264 -0.150 1.00 85.75 139 VAL A N 1
ATOM 982 C CA . VAL A 1 139 ? 2.229 9.922 0.593 1.00 85.75 139 VAL A CA 1
ATOM 983 C C . VAL A 1 139 ? 3.410 9.679 -0.348 1.00 85.75 139 VAL A C 1
ATOM 985 O O . VAL A 1 139 ? 4.515 10.143 -0.066 1.00 85.75 139 VAL A O 1
ATOM 988 N N . VAL A 1 140 ? 3.180 9.013 -1.483 1.00 86.12 140 VAL A N 1
ATOM 989 C CA . VAL A 1 140 ? 4.187 8.883 -2.550 1.00 86.12 140 VAL A CA 1
ATOM 990 C C . VAL A 1 140 ? 4.631 10.268 -3.034 1.00 86.12 140 VAL A C 1
ATOM 992 O O . VAL A 1 140 ? 5.826 10.538 -3.102 1.00 86.12 140 VAL A O 1
ATOM 995 N N . GLY A 1 141 ? 3.680 11.168 -3.299 1.00 83.81 141 GLY A N 1
ATOM 996 C CA . GLY A 1 141 ? 3.957 12.539 -3.725 1.00 83.81 141 GLY A CA 1
ATOM 997 C C . GLY A 1 141 ? 4.783 13.324 -2.705 1.00 83.81 141 GLY A C 1
ATOM 998 O O . GLY A 1 141 ? 5.769 13.945 -3.079 1.00 83.81 141 GLY A O 1
ATOM 999 N N . VAL A 1 142 ? 4.449 13.244 -1.413 1.00 83.81 142 VAL A N 1
ATOM 1000 C CA . VAL A 1 142 ? 5.241 13.874 -0.338 1.00 83.81 142 VAL A CA 1
ATOM 1001 C C . VAL A 1 142 ? 6.668 13.330 -0.310 1.00 83.81 142 VAL A C 1
ATOM 1003 O O . VAL A 1 142 ? 7.607 14.103 -0.159 1.00 83.81 142 VAL A O 1
ATOM 1006 N N . LYS A 1 143 ? 6.848 12.013 -0.468 1.00 79.94 143 LYS A N 1
ATOM 1007 C CA . LYS A 1 143 ? 8.178 11.392 -0.482 1.00 79.94 143 LYS A CA 1
ATOM 1008 C C . LYS A 1 143 ? 9.015 11.887 -1.660 1.00 79.94 143 LYS A C 1
ATOM 1010 O O . LYS A 1 143 ? 10.174 12.229 -1.452 1.00 79.94 143 LYS A O 1
ATOM 1015 N N . LEU A 1 144 ? 8.421 11.960 -2.850 1.00 82.38 144 LEU A N 1
ATOM 1016 C CA . LEU A 1 144 ? 9.075 12.504 -4.039 1.00 82.38 144 LEU A CA 1
ATOM 1017 C C . LEU A 1 144 ? 9.435 13.982 -3.850 1.00 82.38 144 LEU A C 1
ATOM 1019 O O . LEU A 1 144 ? 10.556 14.368 -4.152 1.00 82.38 144 LEU A O 1
ATOM 1023 N N . LEU A 1 145 ? 8.527 14.770 -3.262 1.00 83.75 145 LEU A N 1
ATOM 1024 C CA . LEU A 1 145 ? 8.731 16.196 -2.987 1.00 83.75 145 LEU A CA 1
ATOM 1025 C C . LEU A 1 145 ? 9.726 16.499 -1.851 1.00 83.75 145 LEU A C 1
ATOM 1027 O O . LEU A 1 145 ? 10.137 17.643 -1.678 1.00 83.75 145 LEU A O 1
ATOM 1031 N N . ALA A 1 146 ? 10.069 15.511 -1.029 1.00 76.06 146 ALA A N 1
ATOM 1032 C CA . ALA A 1 146 ? 11.028 15.656 0.065 1.00 76.06 146 ALA A CA 1
ATOM 1033 C C . ALA A 1 146 ? 12.379 14.982 -0.231 1.00 76.06 146 ALA A C 1
ATOM 1035 O O . ALA A 1 146 ? 13.312 15.130 0.553 1.00 76.06 146 ALA A O 1
ATOM 1036 N N . GLY A 1 147 ? 12.463 14.199 -1.312 1.00 60.50 147 GLY A N 1
ATOM 1037 C CA . GLY A 1 147 ? 13.648 13.443 -1.730 1.00 60.50 147 GLY A CA 1
ATOM 1038 C C . GLY A 1 147 ? 14.573 14.190 -2.695 1.00 60.50 147 GLY A C 1
ATOM 1039 O O . GLY A 1 147 ? 15.518 13.587 -3.192 1.00 60.50 147 GLY A O 1
ATOM 1040 N N . HIS A 1 148 ? 14.298 15.470 -2.951 1.00 47.38 148 HIS A N 1
ATOM 1041 C CA . HIS A 1 148 ? 15.110 16.384 -3.752 1.00 47.38 148 HIS A CA 1
ATOM 1042 C C . HIS A 1 148 ? 15.495 17.625 -2.947 1.00 47.38 148 HIS A C 1
ATOM 1044 O O . HIS A 1 148 ? 14.610 18.158 -2.233 1.00 47.38 148 HIS A O 1
#

Radius of gyration: 17.23 Å; chains: 1; bounding box: 46×31×50 Å